Protein AF-X1STR4-F1 (afdb_monomer_lite)

Secondary structure (DSSP, 8-state):
----PPP--TTPPP-----SS----B-SSS-EEEE-SS---STT---PPEEEET-B-----------

Organism: NCBI:txid412755

Radius of gyration: 14.25 Å; chains: 1; bounding box: 29×32×34 Å

Sequence (67 aa):
FTGLSIAVEEGDYIGCYFLAGYMERDNVGFSGMWFAQNEHIDPNDEADYTFYDGDAISLYGIGEGPA

pLDDT: mean 78.82, std 11.98, range [50.16, 93.31]

Foldseek 3Di:
DPDDDDDDDPPDDDDDDDDDDDADKFQADDQFDWDDPDDQPDPPRDDHTDTDGSIDHDDDDDDDDDD

Structure (mmCIF, N/CA/C/O backbone):
data_AF-X1STR4-F1
#
_entry.id   AF-X1STR4-F1
#
loop_
_atom_site.group_PDB
_atom_site.id
_atom_site.type_symbol
_atom_site.label_atom_id
_atom_site.label_alt_id
_atom_site.label_comp_id
_atom_site.label_asym_id
_atom_site.label_entity_id
_atom_site.label_seq_id
_atom_site.pdbx_PDB_ins_code
_atom_site.Cartn_x
_atom_site.Cartn_y
_atom_site.Cartn_z
_atom_site.occupancy
_atom_site.B_iso_or_equiv
_atom_site.auth_seq_id
_atom_site.auth_comp_id
_atom_site.auth_asym_id
_atom_site.auth_atom_id
_atom_site.pdbx_PDB_model_num
ATOM 1 N N . PHE A 1 1 ? -14.881 19.597 10.952 1.00 51.94 1 PHE A N 1
ATOM 2 C CA . PHE A 1 1 ? -14.319 18.237 11.030 1.00 51.94 1 PHE A CA 1
ATOM 3 C C . PHE A 1 1 ? -15.149 17.465 12.040 1.00 51.94 1 PHE A C 1
ATOM 5 O O . PHE A 1 1 ? -15.244 17.925 13.168 1.00 51.94 1 PHE A O 1
ATOM 12 N N . THR A 1 2 ? -15.835 16.399 11.626 1.00 55.31 2 THR A N 1
ATOM 13 C CA . THR A 1 2 ? -16.782 15.650 12.479 1.00 55.31 2 THR A CA 1
ATOM 14 C C . THR A 1 2 ? -16.216 14.335 13.010 1.00 55.31 2 THR A C 1
ATOM 16 O O . THR A 1 2 ? -16.951 13.624 13.676 1.00 55.31 2 THR A O 1
ATOM 19 N N . GLY A 1 3 ? -14.935 14.033 12.753 1.00 53.00 3 GLY A N 1
ATOM 20 C CA . GLY A 1 3 ? -14.297 12.784 13.170 1.00 53.00 3 GLY A CA 1
ATOM 21 C C . GLY A 1 3 ? -14.905 11.581 12.450 1.00 53.00 3 GLY A C 1
ATOM 22 O O . GLY A 1 3 ? -15.990 11.122 12.788 1.00 53.00 3 GLY A O 1
ATOM 23 N N . LEU A 1 4 ? -14.216 11.068 11.435 1.00 66.50 4 LEU A N 1
ATOM 24 C CA . LEU A 1 4 ? -14.577 9.773 10.870 1.00 66.50 4 LEU A CA 1
ATOM 25 C C . LEU A 1 4 ? -14.132 8.697 11.869 1.00 66.50 4 LEU A C 1
ATOM 27 O O . LEU A 1 4 ? -12.939 8.558 12.128 1.00 66.50 4 LEU A O 1
ATOM 31 N N . SER A 1 5 ? -15.089 7.979 12.453 1.00 69.62 5 SER A N 1
ATOM 32 C CA . SER A 1 5 ? -14.814 6.757 13.206 1.00 69.62 5 SER A CA 1
ATOM 33 C C . SER A 1 5 ? -14.890 5.590 12.229 1.00 69.62 5 SER A C 1
ATOM 35 O O . SER A 1 5 ? -15.933 5.370 11.615 1.00 69.62 5 SER A O 1
ATOM 37 N N . ILE A 1 6 ? -13.769 4.895 12.047 1.00 70.38 6 ILE A N 1
ATOM 38 C CA . ILE A 1 6 ? -13.684 3.676 11.242 1.00 70.38 6 ILE A CA 1
ATOM 39 C C . ILE A 1 6 ? -13.643 2.516 12.235 1.00 70.38 6 ILE A C 1
ATOM 41 O O . ILE A 1 6 ? -12.733 2.448 13.064 1.00 70.38 6 ILE A O 1
ATOM 45 N N . ALA A 1 7 ? -14.657 1.651 12.201 1.00 73.44 7 ALA A N 1
ATOM 46 C CA . ALA A 1 7 ? -14.609 0.381 12.914 1.00 73.44 7 ALA A CA 1
ATOM 47 C C . ALA A 1 7 ? -13.646 -0.544 12.163 1.00 73.44 7 ALA A C 1
ATOM 49 O O . ALA A 1 7 ? -13.738 -0.634 10.945 1.00 73.44 7 ALA A O 1
ATOM 50 N N . VAL A 1 8 ? -12.717 -1.171 12.887 1.00 71.25 8 VAL A N 1
ATOM 51 C CA . VAL A 1 8 ? -11.812 -2.183 12.331 1.00 71.25 8 VAL A CA 1
ATOM 52 C C . VAL A 1 8 ? -12.395 -3.548 12.667 1.00 71.25 8 VAL A C 1
ATOM 54 O O . VAL A 1 8 ? -12.500 -3.907 13.842 1.00 71.25 8 VAL A O 1
ATOM 57 N N . GLU A 1 9 ? -12.794 -4.283 11.643 1.00 71.19 9 GLU A N 1
ATOM 58 C CA . GLU A 1 9 ? -13.376 -5.615 11.716 1.00 71.19 9 GLU A CA 1
ATOM 59 C C . GLU A 1 9 ? -12.374 -6.681 11.237 1.00 71.19 9 GLU A C 1
ATOM 61 O O . GLU A 1 9 ? -11.340 -6.396 10.627 1.00 71.19 9 GLU A O 1
ATOM 66 N N . GLU A 1 10 ? -12.645 -7.950 11.555 1.00 71.62 10 GLU A N 1
ATOM 67 C CA . GLU A 1 10 ? -11.825 -9.054 11.052 1.00 71.62 10 GLU A CA 1
ATOM 68 C C . GLU A 1 10 ? -11.930 -9.134 9.522 1.00 71.62 10 GLU A C 1
ATOM 70 O O . GLU A 1 10 ? -13.024 -9.245 8.973 1.00 71.62 10 GLU A O 1
ATOM 75 N N . GLY A 1 11 ? -10.781 -9.119 8.841 1.00 69.69 11 GLY A N 1
ATOM 76 C CA . GLY A 1 11 ? -10.705 -9.112 7.377 1.00 69.69 11 GLY A CA 1
ATOM 77 C C . GLY A 1 11 ? -10.467 -7.730 6.768 1.00 69.69 11 GLY A C 1
ATOM 78 O O . GLY A 1 11 ? -10.194 -7.656 5.571 1.00 69.69 11 GLY A O 1
ATOM 79 N N . ASP A 1 12 ? -10.493 -6.664 7.573 1.00 71.25 12 ASP A N 1
ATOM 80 C CA . ASP A 1 12 ? -10.123 -5.331 7.108 1.00 71.25 12 ASP A CA 1
ATOM 81 C C . ASP A 1 12 ? -8.625 -5.229 6.811 1.00 71.25 12 ASP A C 1
ATOM 83 O O . ASP A 1 12 ? -7.767 -5.738 7.540 1.00 71.25 12 ASP A O 1
ATOM 87 N N . TYR A 1 13 ? -8.307 -4.500 5.745 1.00 74.50 13 TYR A N 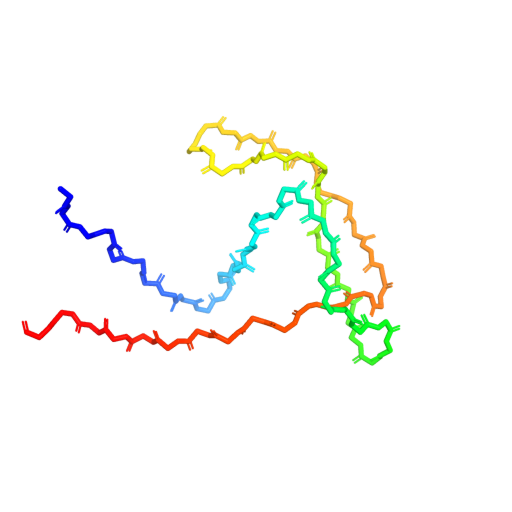1
ATOM 88 C CA . TYR A 1 13 ? -6.939 -4.171 5.370 1.00 74.50 13 TYR A CA 1
ATOM 89 C C . TYR A 1 13 ? -6.639 -2.728 5.762 1.00 74.50 13 TYR A C 1
ATOM 91 O O . TYR A 1 13 ? -7.295 -1.794 5.304 1.00 74.50 13 TYR A O 1
ATOM 99 N N . ILE A 1 14 ? -5.618 -2.539 6.597 1.00 78.12 14 ILE A N 1
ATOM 100 C CA . ILE A 1 14 ? -5.130 -1.212 6.976 1.00 78.12 14 ILE A CA 1
ATOM 101 C C . ILE A 1 14 ? -3.921 -0.883 6.103 1.00 78.12 14 ILE A C 1
ATOM 103 O O . ILE A 1 14 ? -2.903 -1.573 6.150 1.00 78.12 14 ILE A O 1
ATOM 107 N N . GLY A 1 15 ? -4.043 0.177 5.308 1.00 79.88 15 GLY A N 1
ATOM 108 C CA . GLY A 1 15 ? -2.960 0.727 4.498 1.00 79.88 15 GLY A CA 1
ATOM 109 C C . GLY A 1 15 ? -2.417 2.036 5.068 1.00 79.88 15 GLY A C 1
ATOM 110 O O . GLY A 1 15 ? -3.041 2.682 5.909 1.00 79.88 15 GLY A O 1
ATOM 111 N N . CYS A 1 16 ? -1.256 2.461 4.574 1.00 83.31 16 CYS A N 1
ATOM 112 C CA . CYS A 1 16 ? -0.737 3.805 4.805 1.00 83.31 16 CYS A CA 1
ATOM 113 C C . CYS A 1 16 ? -0.329 4.445 3.477 1.00 83.31 16 CYS A C 1
ATOM 115 O O . CYS A 1 16 ? 0.233 3.776 2.611 1.00 83.31 16 CYS A O 1
ATOM 117 N N . TYR A 1 17 ? -0.564 5.748 3.340 1.00 84.25 17 TYR A N 1
ATOM 118 C CA . TYR A 1 17 ? -0.011 6.536 2.245 1.00 84.25 17 TYR A CA 1
ATOM 119 C C . TYR A 1 17 ? 1.242 7.281 2.712 1.00 84.25 17 TYR A C 1
ATOM 121 O O . TYR A 1 17 ? 1.249 7.906 3.775 1.00 84.25 17 TYR A O 1
ATOM 129 N N . PHE A 1 18 ? 2.303 7.228 1.907 1.00 81.38 18 PHE A N 1
ATOM 130 C CA . PHE A 1 18 ? 3.578 7.868 2.201 1.00 81.38 18 PHE A CA 1
ATOM 131 C C . PHE A 1 18 ? 4.178 8.484 0.933 1.00 81.38 18 PHE A C 1
ATOM 133 O O . PHE A 1 18 ? 4.427 7.791 -0.048 1.00 81.38 18 PHE A O 1
ATOM 140 N N . LEU A 1 19 ? 4.413 9.799 0.962 1.00 80.88 19 LEU A N 1
ATOM 141 C CA . LEU A 1 19 ? 4.831 10.591 -0.203 1.00 80.88 19 LEU A CA 1
ATOM 142 C C .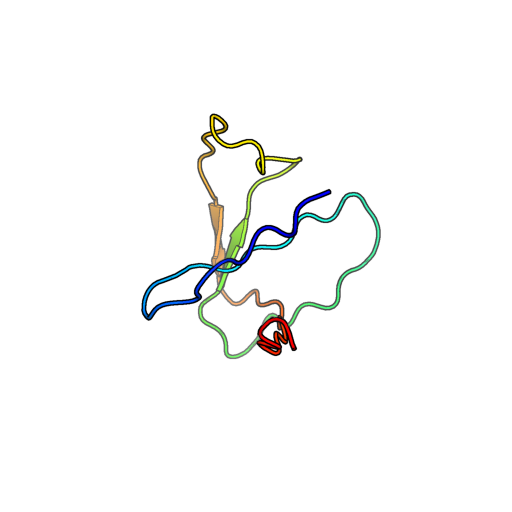 LEU A 1 19 ? 6.305 10.404 -0.589 1.00 80.88 19 LEU A C 1
ATOM 144 O O . LEU A 1 19 ? 6.628 10.349 -1.773 1.00 80.88 19 LEU A O 1
ATOM 148 N N . ALA A 1 20 ? 7.209 10.396 0.396 1.00 80.88 20 ALA A N 1
ATOM 149 C CA . ALA A 1 20 ? 8.653 10.344 0.169 1.00 80.88 20 ALA A CA 1
ATOM 150 C C . ALA A 1 20 ? 9.433 10.132 1.473 1.00 80.88 20 ALA A C 1
ATOM 152 O O . ALA A 1 20 ? 9.027 10.607 2.531 1.00 80.88 20 ALA A O 1
ATOM 153 N N . GLY A 1 21 ? 10.611 9.514 1.365 1.00 82.44 21 GLY A N 1
ATOM 154 C CA . GLY A 1 21 ? 11.544 9.275 2.468 1.00 82.44 21 GLY A CA 1
ATOM 155 C C . GLY A 1 21 ? 11.865 7.790 2.629 1.00 82.44 21 GLY A C 1
ATOM 156 O O . GLY A 1 21 ? 11.631 6.999 1.718 1.00 82.44 21 GLY A O 1
ATOM 157 N N . TYR A 1 22 ? 12.407 7.420 3.787 1.00 81.75 22 TYR A N 1
ATOM 158 C CA . TYR A 1 22 ? 12.620 6.022 4.153 1.00 81.75 22 TYR A CA 1
ATOM 159 C C . TYR A 1 22 ? 11.587 5.628 5.202 1.00 81.75 22 TYR A C 1
ATOM 161 O O . TYR A 1 22 ? 11.489 6.276 6.243 1.00 81.75 22 TYR A O 1
ATOM 169 N N . MET A 1 23 ? 10.834 4.571 4.917 1.00 83.94 23 MET A N 1
ATOM 170 C CA . MET A 1 23 ? 10.009 3.880 5.898 1.00 83.94 23 MET A CA 1
ATOM 171 C C . MET A 1 23 ? 10.732 2.599 6.293 1.00 83.94 23 MET A C 1
ATOM 173 O O . MET A 1 23 ? 11.304 1.918 5.438 1.00 83.94 23 MET A O 1
ATOM 177 N N . GLU A 1 24 ? 10.747 2.299 7.588 1.00 86.75 24 GLU A N 1
ATOM 178 C CA . GLU A 1 24 ? 11.244 1.012 8.054 1.00 86.75 24 GLU A CA 1
ATOM 179 C C . GLU A 1 24 ? 10.370 -0.102 7.468 1.00 86.75 24 GLU A C 1
ATOM 181 O O . GLU A 1 24 ? 9.143 -0.062 7.570 1.00 86.75 24 GLU A O 1
ATOM 186 N N . ARG A 1 25 ? 11.021 -1.078 6.837 1.00 88.31 25 ARG A N 1
ATOM 187 C CA . ARG A 1 25 ? 10.402 -2.310 6.356 1.00 88.31 25 ARG A CA 1
ATOM 188 C C . ARG A 1 25 ? 11.237 -3.493 6.821 1.00 88.31 25 ARG A C 1
ATOM 190 O O . ARG A 1 25 ? 12.466 -3.396 6.843 1.00 88.31 25 ARG A O 1
ATOM 197 N N . ASP A 1 26 ? 10.572 -4.593 7.133 1.00 88.50 26 ASP A N 1
ATOM 198 C CA . ASP A 1 26 ? 11.208 -5.902 7.246 1.00 88.50 26 ASP A CA 1
ATOM 199 C C . ASP A 1 26 ? 11.026 -6.649 5.920 1.00 88.50 26 ASP A C 1
ATOM 201 O O . ASP A 1 26 ? 10.074 -6.399 5.184 1.00 88.50 26 ASP A O 1
ATOM 205 N N . ASN A 1 27 ? 11.958 -7.532 5.593 1.00 87.44 27 ASN A N 1
ATOM 206 C CA . ASN A 1 27 ? 11.900 -8.391 4.418 1.00 87.44 27 ASN A CA 1
ATOM 207 C C . ASN A 1 27 ? 12.074 -9.883 4.763 1.00 87.44 27 ASN A C 1
ATOM 209 O O . ASN A 1 27 ? 12.333 -10.694 3.871 1.00 87.44 27 ASN A O 1
ATOM 213 N N . VAL A 1 28 ? 11.996 -10.253 6.048 1.00 86.00 28 VAL A N 1
ATOM 214 C CA . VAL A 1 28 ? 12.171 -11.629 6.527 1.00 86.00 28 VAL A CA 1
ATOM 215 C C . VAL A 1 28 ? 11.044 -12.017 7.485 1.00 86.00 28 VAL A C 1
ATOM 217 O O . VAL A 1 28 ? 10.774 -11.333 8.461 1.00 86.00 28 VAL A O 1
ATOM 220 N N . GLY A 1 29 ? 10.428 -13.183 7.260 1.00 82.94 29 GLY A N 1
ATOM 221 C CA . GLY A 1 29 ? 9.485 -13.786 8.215 1.00 82.94 29 GLY A CA 1
ATOM 222 C C . GLY A 1 29 ? 8.020 -13.362 8.067 1.00 82.94 29 GLY A C 1
ATOM 223 O O . GLY A 1 29 ? 7.193 -13.791 8.869 1.00 82.94 29 GLY A O 1
ATOM 224 N N . PHE A 1 30 ? 7.684 -12.593 7.030 1.00 86.06 30 PHE A N 1
ATOM 225 C CA . PHE A 1 30 ? 6.321 -12.154 6.721 1.00 86.06 30 PHE A CA 1
ATOM 226 C C . PHE A 1 30 ? 5.881 -12.637 5.339 1.00 86.06 30 PHE A C 1
ATOM 228 O O . PHE A 1 30 ? 6.713 -12.991 4.508 1.00 86.06 30 PHE A O 1
ATOM 235 N N . SER A 1 31 ? 4.568 -12.673 5.091 1.00 88.00 31 SER A N 1
ATOM 236 C CA . SER A 1 31 ? 4.044 -13.085 3.783 1.00 88.00 31 SER A CA 1
ATOM 237 C C . SER A 1 31 ? 4.308 -12.040 2.701 1.00 88.00 31 SER A C 1
ATOM 239 O O . SER A 1 31 ? 4.618 -12.411 1.580 1.00 88.00 31 SER A O 1
ATOM 241 N N . GLY A 1 32 ? 4.203 -10.751 3.018 1.00 90.69 32 GLY A N 1
ATOM 242 C CA . GLY A 1 32 ? 4.378 -9.673 2.050 1.00 90.69 32 GLY A CA 1
ATOM 243 C C . GLY A 1 32 ? 3.414 -8.515 2.290 1.00 90.69 32 GLY A C 1
ATOM 244 O O . GLY A 1 32 ? 2.595 -8.550 3.215 1.00 90.69 32 GLY A O 1
ATOM 245 N N . MET A 1 33 ? 3.476 -7.516 1.413 1.00 90.88 33 MET A N 1
ATOM 246 C CA . MET A 1 33 ? 2.557 -6.379 1.390 1.00 90.88 33 MET A CA 1
ATOM 247 C C . MET A 1 33 ? 1.990 -6.158 -0.009 1.00 90.88 33 MET A C 1
ATOM 249 O O . MET A 1 33 ? 2.643 -6.427 -1.019 1.00 90.88 33 MET A O 1
ATOM 253 N N . TRP A 1 34 ? 0.780 -5.613 -0.063 1.00 90.00 34 TRP A N 1
ATOM 254 C CA . TRP A 1 34 ? 0.185 -5.100 -1.291 1.00 90.00 34 TRP A CA 1
ATOM 255 C C . TRP A 1 34 ? 0.574 -3.634 -1.451 1.00 90.00 34 TRP A C 1
ATOM 257 O O . TRP A 1 34 ? 0.338 -2.828 -0.553 1.00 90.00 34 TRP A O 1
ATOM 267 N N . PHE A 1 35 ? 1.168 -3.283 -2.589 1.00 88.06 35 PHE A N 1
ATOM 268 C CA . PHE A 1 35 ? 1.688 -1.942 -2.844 1.00 88.06 35 PHE A CA 1
ATOM 269 C C . PHE A 1 35 ? 1.256 -1.411 -4.213 1.00 88.06 35 PHE A C 1
ATOM 271 O O . PHE A 1 35 ? 1.266 -2.135 -5.211 1.00 88.06 35 PHE A O 1
ATOM 278 N N . ALA A 1 36 ? 0.957 -0.114 -4.251 1.00 90.25 36 ALA A N 1
ATOM 279 C CA . ALA A 1 36 ? 0.757 0.677 -5.456 1.00 90.25 36 ALA A CA 1
ATOM 280 C C . ALA A 1 36 ? 1.561 1.984 -5.339 1.00 90.25 36 ALA A C 1
ATOM 282 O O . ALA A 1 36 ? 1.717 2.532 -4.248 1.00 90.25 36 ALA A O 1
ATOM 283 N N . GLN A 1 37 ? 2.096 2.484 -6.458 1.00 87.50 37 GLN A N 1
ATOM 284 C CA . GLN A 1 37 ? 2.774 3.786 -6.483 1.00 87.50 37 GLN A CA 1
ATOM 285 C C . GLN A 1 37 ? 1.754 4.924 -6.546 1.00 87.50 37 GLN A C 1
ATOM 287 O O . GLN A 1 37 ? 0.791 4.818 -7.302 1.00 87.50 37 GLN A O 1
ATOM 292 N N . ASN A 1 38 ? 2.067 6.049 -5.894 1.00 84.94 38 ASN A N 1
ATOM 293 C CA . ASN A 1 38 ? 1.227 7.250 -5.753 1.00 84.94 38 ASN A CA 1
ATOM 294 C C . ASN A 1 38 ? 0.080 7.092 -4.739 1.00 84.94 38 ASN A C 1
ATOM 296 O O . 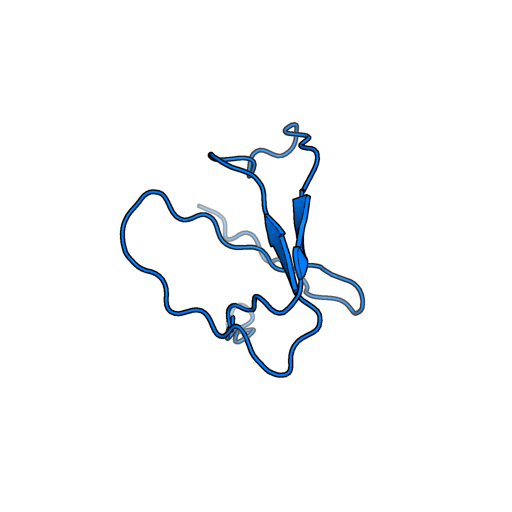ASN A 1 38 ? 0.005 6.107 -4.009 1.00 84.94 38 ASN A O 1
ATOM 300 N N . GLU A 1 39 ? -0.731 8.138 -4.625 1.00 84.06 39 GLU A N 1
ATOM 301 C CA . GLU A 1 39 ? -1.896 8.198 -3.750 1.00 84.06 39 GLU A CA 1
ATOM 302 C C . GLU A 1 39 ? -3.104 7.536 -4.415 1.00 84.06 39 GLU A C 1
ATOM 304 O O . GLU A 1 39 ? -3.300 7.728 -5.611 1.00 84.06 39 GLU A O 1
ATOM 309 N N . HIS A 1 40 ? -3.846 6.751 -3.627 1.00 85.25 40 HIS A N 1
ATOM 310 C CA . HIS A 1 40 ? -5.070 6.037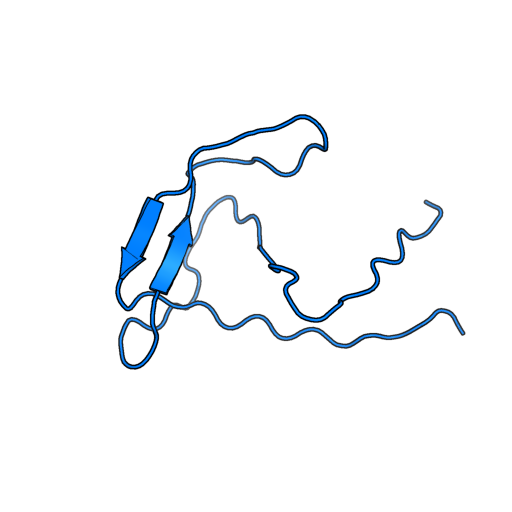 -4.019 1.00 85.25 40 HIS A CA 1
ATOM 311 C C . HIS A 1 40 ? -6.012 5.924 -2.803 1.00 85.25 40 HIS A C 1
ATOM 313 O O . HIS A 1 40 ? -6.418 4.826 -2.425 1.00 85.25 40 HIS A O 1
ATOM 319 N N . ILE A 1 41 ? -6.224 7.021 -2.068 1.00 80.25 41 ILE A N 1
ATOM 320 C CA . ILE A 1 41 ? -7.029 7.049 -0.829 1.00 80.25 41 ILE A CA 1
ATOM 321 C C . ILE A 1 41 ? -8.421 7.659 -1.031 1.00 80.25 41 ILE A C 1
ATOM 323 O O . ILE A 1 41 ? -9.234 7.629 -0.100 1.00 80.25 41 ILE A O 1
ATOM 327 N N . ASP A 1 42 ? -8.710 8.209 -2.211 1.00 83.44 42 ASP A N 1
ATOM 328 C CA . ASP A 1 42 ? -10.021 8.771 -2.513 1.00 83.44 42 ASP A CA 1
ATOM 329 C C . ASP A 1 42 ? -11.092 7.665 -2.654 1.00 83.44 42 ASP A C 1
ATOM 331 O O . ASP A 1 42 ? -10.826 6.604 -3.216 1.00 83.44 42 ASP A O 1
ATOM 335 N N . PRO A 1 43 ? -12.349 7.883 -2.206 1.00 78.44 43 PRO A N 1
ATOM 336 C CA . PRO A 1 43 ? -13.387 6.840 -2.199 1.00 78.44 43 PRO A CA 1
ATOM 337 C C . PRO A 1 43 ? -13.765 6.237 -3.559 1.00 78.44 43 PRO A C 1
ATOM 339 O O . PRO A 1 43 ? -14.492 5.248 -3.595 1.00 78.44 43 PRO A O 1
ATOM 342 N N . ASN A 1 44 ? -13.353 6.868 -4.659 1.00 82.56 44 ASN A N 1
ATOM 343 C CA . ASN A 1 44 ? -13.618 6.408 -6.022 1.00 82.56 44 ASN A CA 1
ATOM 344 C C . ASN A 1 44 ? -12.333 5.999 -6.759 1.00 82.56 44 ASN A C 1
ATOM 346 O O . ASN A 1 44 ? -12.396 5.755 -7.964 1.00 82.56 44 ASN A O 1
ATOM 350 N N . ASP A 1 45 ? -11.193 5.969 -6.067 1.00 80.00 45 ASP A N 1
ATOM 351 C CA . ASP A 1 45 ? -9.956 5.465 -6.639 1.00 80.00 45 ASP A CA 1
ATOM 352 C C . ASP A 1 45 ? -9.948 3.938 -6.584 1.00 80.00 45 ASP A C 1
ATOM 354 O O . ASP A 1 45 ? -10.251 3.314 -5.566 1.00 80.00 45 ASP A O 1
ATOM 358 N N . GLU A 1 46 ? -9.577 3.335 -7.707 1.00 81.31 46 GLU A N 1
ATOM 359 C CA . GLU A 1 46 ? -9.318 1.907 -7.826 1.00 81.31 46 GLU A CA 1
ATOM 360 C C . GLU A 1 46 ? -7.915 1.733 -8.405 1.00 81.31 46 GLU A C 1
ATOM 362 O O . GLU A 1 46 ? -7.541 2.388 -9.382 1.00 81.31 46 GLU A O 1
ATOM 367 N N . ALA A 1 47 ? -7.132 0.836 -7.812 1.00 87.12 47 ALA A N 1
ATOM 368 C CA . ALA A 1 47 ? -5.788 0.528 -8.268 1.00 87.12 47 ALA A CA 1
ATOM 369 C C . ALA A 1 47 ? -5.521 -0.973 -8.189 1.00 87.12 47 ALA A C 1
ATOM 371 O O . ALA A 1 47 ? -5.939 -1.645 -7.245 1.00 87.12 47 ALA A O 1
ATOM 372 N N . ASP A 1 48 ? -4.766 -1.483 -9.159 1.00 90.31 48 ASP A N 1
ATOM 373 C CA . ASP A 1 48 ? -4.176 -2.812 -9.062 1.00 90.31 48 ASP A CA 1
ATOM 374 C C . ASP A 1 48 ? -2.954 -2.753 -8.141 1.00 90.31 48 ASP A C 1
ATOM 376 O O . ASP A 1 48 ? -2.004 -1.999 -8.373 1.00 90.31 48 ASP A O 1
ATOM 380 N N . TYR A 1 49 ? -2.956 -3.587 -7.105 1.00 90.44 49 TYR A N 1
ATOM 381 C CA . TYR A 1 49 ? -1.839 -3.694 -6.175 1.00 90.44 49 TYR A CA 1
ATOM 382 C C . TYR A 1 49 ? -0.891 -4.809 -6.610 1.00 90.44 49 TYR A C 1
ATOM 384 O O . TYR A 1 49 ? -1.306 -5.916 -6.955 1.00 90.44 49 TYR A O 1
ATOM 392 N N . THR A 1 50 ? 0.410 -4.539 -6.536 1.00 93.31 50 THR A N 1
ATOM 393 C CA . THR A 1 50 ? 1.444 -5.566 -6.691 1.00 93.31 50 THR A CA 1
ATOM 394 C C . THR A 1 50 ? 1.786 -6.146 -5.327 1.00 93.31 50 THR A C 1
ATOM 396 O O . THR A 1 50 ? 2.022 -5.404 -4.373 1.00 93.31 50 THR A O 1
ATOM 399 N N . PHE A 1 51 ? 1.829 -7.473 -5.234 1.00 92.12 51 PHE A N 1
ATOM 400 C CA . PHE A 1 51 ? 2.295 -8.153 -4.033 1.00 92.12 51 PHE A CA 1
ATOM 401 C C . PHE A 1 51 ? 3.826 -8.178 -3.993 1.00 92.12 51 PHE A C 1
ATOM 403 O O . PHE A 1 51 ? 4.463 -8.710 -4.905 1.00 92.12 51 PHE A O 1
ATOM 410 N N . TYR A 1 52 ? 4.410 -7.627 -2.933 1.00 91.38 52 TYR A N 1
ATOM 411 C CA . TYR A 1 52 ? 5.840 -7.704 -2.651 1.00 91.38 52 TYR A CA 1
ATOM 412 C C . TYR A 1 52 ? 6.074 -8.783 -1.596 1.00 91.38 52 TYR A C 1
ATOM 414 O O . TYR A 1 52 ? 5.782 -8.581 -0.419 1.00 91.38 52 TYR A O 1
ATOM 422 N N . ASP A 1 53 ? 6.562 -9.938 -2.047 1.00 93.12 53 ASP A N 1
ATOM 423 C CA . ASP A 1 53 ? 6.802 -11.116 -1.210 1.00 93.12 53 ASP A CA 1
ATOM 424 C C . ASP A 1 53 ? 7.896 -10.857 -0.166 1.00 93.12 53 ASP A C 1
ATOM 426 O O . ASP A 1 53 ? 8.935 -10.266 -0.468 1.00 93.12 53 ASP A O 1
ATOM 430 N N . GLY A 1 54 ? 7.648 -11.292 1.069 1.00 91.56 54 GLY A N 1
ATOM 431 C CA . GLY A 1 54 ? 8.557 -11.116 2.207 1.00 91.56 54 GLY A CA 1
ATOM 432 C C . GLY A 1 54 ? 8.594 -9.710 2.816 1.00 91.56 54 GLY A C 1
ATOM 433 O O . GLY A 1 54 ? 8.956 -9.580 3.983 1.00 91.56 54 GLY A O 1
ATOM 434 N N . ASP A 1 55 ? 8.189 -8.680 2.072 1.00 90.69 55 ASP A N 1
ATOM 435 C CA . ASP A 1 55 ? 8.168 -7.286 2.515 1.00 90.69 55 ASP A CA 1
ATOM 436 C C . ASP A 1 55 ? 7.024 -7.016 3.509 1.00 90.69 55 ASP A C 1
ATOM 438 O O . ASP A 1 55 ? 5.860 -7.277 3.224 1.00 90.69 55 ASP A O 1
ATOM 442 N N . ALA A 1 56 ? 7.321 -6.403 4.653 1.00 89.81 56 ALA A N 1
ATOM 443 C CA . ALA A 1 56 ? 6.319 -6.014 5.640 1.00 89.81 56 ALA A CA 1
ATOM 444 C C . ALA A 1 56 ? 6.613 -4.652 6.273 1.00 89.81 56 ALA A C 1
ATOM 446 O O . ALA A 1 56 ? 7.760 -4.281 6.515 1.00 89.81 56 ALA A O 1
ATOM 447 N N . ILE A 1 57 ? 5.541 -3.925 6.588 1.00 88.38 57 ILE A N 1
ATOM 448 C CA . ILE A 1 57 ? 5.556 -2.723 7.426 1.00 88.38 57 ILE A CA 1
ATOM 449 C C . ILE A 1 57 ? 4.669 -3.017 8.633 1.00 88.38 57 ILE A C 1
ATOM 451 O O . ILE A 1 57 ? 3.581 -3.574 8.492 1.00 88.38 57 ILE A O 1
ATOM 455 N N . SER A 1 58 ? 5.127 -2.639 9.825 1.00 82.31 58 SER A N 1
ATOM 456 C CA . SER A 1 58 ? 4.320 -2.747 11.040 1.00 82.31 58 SER A CA 1
ATOM 457 C C . SER A 1 58 ? 3.487 -1.483 11.230 1.00 82.31 58 SER A C 1
ATOM 459 O O . SER A 1 58 ? 4.037 -0.394 11.380 1.00 82.31 58 SER A O 1
ATOM 461 N N . LEU A 1 59 ? 2.162 -1.630 11.270 1.00 79.00 59 LEU A N 1
ATOM 462 C CA . LEU A 1 59 ? 1.239 -0.560 11.645 1.00 79.00 59 LEU A CA 1
ATOM 463 C C . LEU A 1 59 ? 0.689 -0.852 13.043 1.00 79.00 59 LEU A C 1
ATOM 465 O O . LEU A 1 59 ? 0.085 -1.897 13.276 1.00 79.00 59 LEU A O 1
ATOM 469 N N . TYR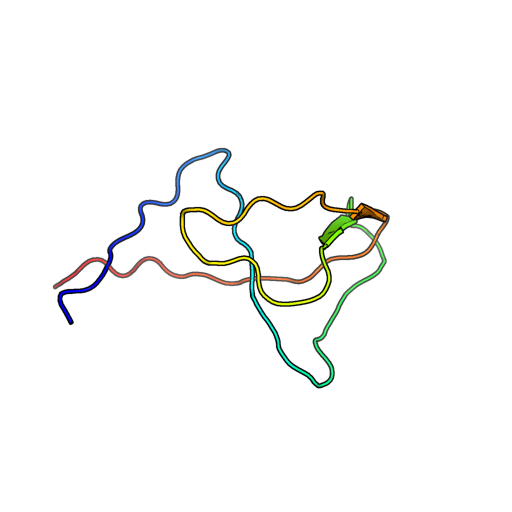 A 1 60 ? 0.907 0.070 13.980 1.00 72.12 60 TYR A N 1
ATOM 470 C CA . TYR A 1 60 ? 0.317 0.006 15.315 1.00 72.12 60 TYR A CA 1
ATOM 471 C C . TYR A 1 60 ? -0.850 0.989 15.405 1.00 72.12 60 TYR A C 1
ATOM 473 O O . TYR A 1 60 ? -0.650 2.200 15.307 1.00 72.12 60 TYR A O 1
ATOM 481 N N . GLY A 1 61 ? -2.062 0.468 15.590 1.00 64.69 61 GLY A N 1
ATOM 482 C CA . GLY A 1 61 ? -3.262 1.262 15.843 1.00 64.69 61 GLY A CA 1
ATOM 483 C C . GLY A 1 61 ? -3.791 1.026 17.256 1.00 64.69 61 GLY A C 1
ATOM 484 O O . GLY A 1 61 ? -3.810 -0.110 17.729 1.00 64.69 61 GLY A O 1
ATOM 485 N N . ILE A 1 62 ? -4.252 2.091 17.915 1.00 62.31 62 ILE A N 1
ATOM 486 C CA . ILE A 1 62 ? -5.078 2.008 19.126 1.00 62.31 62 ILE A CA 1
ATOM 487 C C . ILE A 1 62 ? -6.454 2.596 18.820 1.00 62.31 62 ILE A C 1
ATOM 489 O O . ILE A 1 62 ? -6.558 3.692 18.272 1.00 62.31 62 ILE A O 1
ATOM 493 N N . GLY A 1 63 ? -7.515 1.858 19.141 1.00 53.53 63 GLY A N 1
ATOM 494 C CA . GLY A 1 63 ? -8.877 2.370 19.050 1.00 53.53 63 GLY A CA 1
ATOM 495 C C . GLY A 1 63 ? -9.216 3.150 20.314 1.00 53.53 63 GLY A C 1
ATOM 496 O O . GLY A 1 63 ? -9.529 2.539 21.332 1.00 53.53 63 GLY A O 1
ATOM 497 N N . GLU A 1 64 ? -9.173 4.480 20.265 1.00 57.28 64 GLU A N 1
ATOM 498 C CA . GLU A 1 64 ? -9.829 5.313 21.277 1.00 57.28 64 GLU A CA 1
ATOM 499 C C . GLU A 1 64 ? -11.175 5.788 20.720 1.00 57.28 64 GLU A C 1
ATOM 501 O O . GLU A 1 64 ? -11.2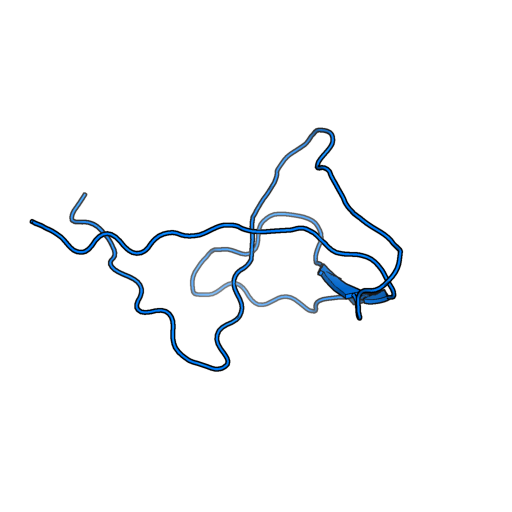40 6.551 19.755 1.00 57.28 64 GLU A O 1
ATOM 506 N N . GLY A 1 65 ? -12.269 5.279 21.294 1.00 52.50 65 GLY A N 1
ATOM 507 C CA . GLY A 1 65 ? -13.610 5.789 21.013 1.00 52.50 65 GLY A CA 1
ATOM 508 C C . GLY A 1 65 ? -13.788 7.205 21.581 1.00 52.50 65 GLY A C 1
ATOM 509 O O . GLY A 1 65 ? -13.088 7.565 22.529 1.00 52.50 65 GLY A O 1
ATOM 510 N N . PRO A 1 66 ? -14.705 8.024 21.030 1.00 50.97 66 PRO A N 1
ATOM 511 C CA . PRO A 1 66 ? -14.981 9.348 21.580 1.00 50.97 66 PRO A CA 1
ATOM 512 C C . PRO A 1 66 ? -15.421 9.238 23.049 1.00 50.97 66 PRO A C 1
ATOM 514 O O . PRO A 1 66 ? -16.295 8.431 23.373 1.00 50.97 66 PRO A O 1
ATOM 517 N N . ALA A 1 67 ? -14.786 10.038 23.911 1.00 50.16 67 ALA A N 1
ATOM 518 C CA . ALA A 1 67 ? -15.140 10.209 25.322 1.00 50.16 67 ALA A CA 1
ATOM 519 C C . ALA A 1 67 ? -16.440 11.006 25.507 1.00 50.16 67 ALA A C 1
ATOM 521 O O . ALA A 1 67 ? -16.693 11.927 24.693 1.00 50.16 67 ALA A O 1
#